Protein AF-A0A6J4IIS5-F1 (afdb_monomer_lite)

Secondary structure (DSSP, 8-state):
-PPP-PPPSS-TTGGGSSPPTT---HHHHHHHHHHHSTT--HHHHHHHHHHHHHHHHH-TT--HHHHHHHH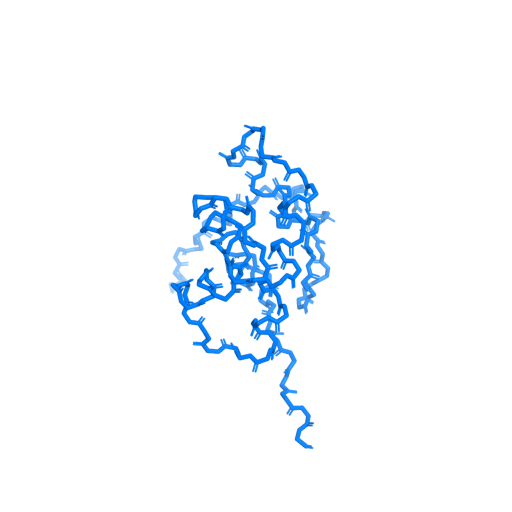HHH-TTS-HHHHHHHHHHHHHHHHHHT-PPPP---

Structure (mmCIF, N/CA/C/O backbone):
data_AF-A0A6J4IIS5-F1
#
_entry.id   AF-A0A6J4IIS5-F1
#
loop_
_atom_site.group_PDB
_atom_site.id
_atom_site.type_symbol
_atom_site.label_atom_id
_atom_site.label_alt_id
_atom_site.label_comp_id
_atom_site.label_asym_id
_atom_site.label_entity_id
_atom_site.label_seq_id
_atom_site.pdbx_PDB_ins_code
_atom_site.Cartn_x
_atom_site.Cartn_y
_atom_site.Cartn_z
_atom_site.occupancy
_atom_site.B_iso_or_equiv
_atom_site.auth_seq_id
_atom_site.auth_comp_id
_atom_site.auth_asym_id
_atom_site.auth_atom_id
_atom_site.pdbx_PDB_model_num
ATOM 1 N N . MET A 1 1 ? 3.881 -29.325 -19.956 1.00 33.94 1 MET A N 1
ATOM 2 C CA . MET A 1 1 ? 2.967 -29.151 -18.808 1.00 33.94 1 MET A CA 1
ATOM 3 C C . MET A 1 1 ? 3.228 -27.767 -18.245 1.00 33.94 1 MET A C 1
ATOM 5 O O . MET A 1 1 ? 4.321 -27.542 -17.747 1.00 33.94 1 MET A O 1
ATOM 9 N N . SER A 1 2 ? 2.304 -26.826 -18.434 1.00 33.72 2 SER A N 1
ATOM 10 C CA . SER A 1 2 ? 2.397 -25.495 -17.820 1.00 33.72 2 SER A CA 1
ATOM 11 C C . SER A 1 2 ? 1.931 -25.582 -16.363 1.00 33.72 2 SER A C 1
ATOM 13 O O . SER A 1 2 ? 0.994 -26.342 -16.099 1.00 33.72 2 SER A O 1
ATOM 15 N N . PRO A 1 3 ? 2.566 -24.862 -15.423 1.00 32.91 3 PRO A N 1
ATOM 16 C CA . PRO A 1 3 ? 2.145 -24.865 -14.028 1.00 32.91 3 PRO A CA 1
ATOM 17 C C . PRO A 1 3 ? 0.728 -24.282 -13.894 1.00 32.91 3 PRO A C 1
ATOM 19 O O . PRO A 1 3 ? 0.290 -23.530 -14.776 1.00 32.91 3 PRO A O 1
ATOM 22 N N . PRO A 1 4 ? -0.004 -24.628 -12.820 1.00 39.66 4 PRO A N 1
ATOM 23 C CA . PRO A 1 4 ? -1.293 -24.017 -12.537 1.00 39.66 4 PRO A CA 1
ATOM 24 C C . PRO A 1 4 ? -1.087 -22.507 -12.426 1.00 39.66 4 PRO A C 1
ATOM 26 O O . PRO A 1 4 ? -0.313 -22.034 -11.594 1.00 39.66 4 PRO A O 1
ATOM 29 N N . ARG A 1 5 ? -1.750 -21.749 -13.306 1.00 44.31 5 ARG A N 1
ATOM 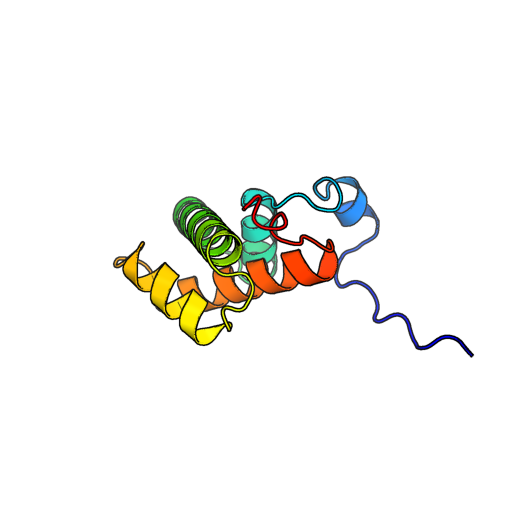30 C CA . ARG A 1 5 ? -1.892 -20.307 -13.124 1.00 44.31 5 ARG A CA 1
ATOM 31 C C . ARG A 1 5 ? -2.676 -20.160 -11.830 1.00 44.31 5 ARG A C 1
ATOM 33 O O . ARG A 1 5 ? -3.852 -20.520 -11.805 1.00 44.31 5 ARG A O 1
ATOM 40 N N . HIS A 1 6 ? -2.014 -19.736 -10.756 1.00 44.56 6 HIS A N 1
ATOM 41 C CA . HIS A 1 6 ? -2.706 -19.217 -9.587 1.00 44.56 6 HIS A CA 1
ATOM 42 C C . HIS A 1 6 ? -3.755 -18.247 -10.128 1.00 44.56 6 HIS A C 1
ATOM 44 O O . HIS A 1 6 ? -3.409 -17.335 -10.881 1.00 44.56 6 HIS A O 1
ATOM 50 N N . GLY A 1 7 ? -5.035 -18.548 -9.889 1.00 40.88 7 GLY A N 1
ATOM 51 C CA . GLY A 1 7 ? -6.118 -17.666 -10.299 1.00 40.88 7 GLY A CA 1
ATOM 52 C C . GLY A 1 7 ? -5.774 -16.287 -9.769 1.00 40.88 7 GLY A C 1
ATOM 53 O O . GLY A 1 7 ? -5.522 -16.146 -8.572 1.00 40.88 7 GLY A O 1
ATOM 54 N N . HIS A 1 8 ? -5.639 -15.316 -10.669 1.00 45.72 8 HIS A N 1
ATOM 55 C CA . HIS A 1 8 ? -5.398 -13.948 -10.247 1.00 45.72 8 HIS A CA 1
ATOM 56 C C . HIS A 1 8 ? -6.509 -13.582 -9.259 1.00 45.72 8 HIS A C 1
ATOM 58 O O . HIS A 1 8 ? -7.668 -13.881 -9.546 1.00 45.72 8 HIS A O 1
ATOM 64 N N . PRO A 1 9 ? -6.190 -12.977 -8.106 1.00 50.28 9 PRO A N 1
ATOM 65 C CA . PRO A 1 9 ? -7.192 -12.672 -7.089 1.00 50.28 9 PRO A CA 1
ATOM 66 C C . PRO A 1 9 ? -8.166 -11.557 -7.511 1.00 50.28 9 PRO A C 1
ATOM 68 O O . PRO A 1 9 ? -8.962 -11.126 -6.687 1.00 50.28 9 PRO A O 1
ATOM 71 N N . TYR A 1 10 ? -8.098 -11.115 -8.770 1.00 53.84 10 TYR A N 1
ATOM 72 C CA . TYR A 1 10 ? -8.909 -10.060 -9.362 1.00 53.84 10 TYR A CA 1
ATOM 73 C C . TYR A 1 10 ? -9.794 -10.668 -10.438 1.00 53.84 10 TYR A C 1
ATOM 75 O O . TYR A 1 10 ? -9.322 -11.490 -11.238 1.00 53.84 10 TYR A O 1
ATOM 83 N N . ASP A 1 11 ? -11.058 -10.267 -10.465 1.00 54.47 11 ASP A N 1
ATOM 84 C CA . ASP A 1 11 ? -11.948 -10.643 -11.557 1.00 54.47 11 ASP A CA 1
ATOM 85 C C . ASP A 1 11 ? -11.501 -9.987 -12.888 1.00 54.47 11 ASP A C 1
ATOM 87 O O . ASP A 1 11 ? -10.645 -9.096 -12.940 1.00 54.47 11 ASP A O 1
ATOM 91 N N . GLU A 1 12 ? -11.992 -10.501 -14.021 1.00 52.44 12 GLU A N 1
ATOM 92 C CA . GLU A 1 12 ? -11.618 -9.967 -15.343 1.00 52.44 12 GLU A CA 1
ATOM 93 C C . GLU A 1 12 ? -12.038 -8.494 -15.523 1.00 52.44 12 GLU A C 1
ATOM 95 O O . GLU A 1 12 ? -11.403 -7.779 -16.301 1.00 52.44 12 GLU A O 1
ATOM 100 N N . GLU A 1 13 ? -13.057 -8.025 -14.791 1.00 53.78 13 GLU A N 1
ATOM 101 C CA . GLU A 1 13 ? -13.544 -6.640 -14.829 1.00 53.78 13 GLU A CA 1
ATOM 102 C C . GLU A 1 13 ? -12.620 -5.683 -14.060 1.00 53.78 13 GLU A C 1
ATOM 104 O O . GLU A 1 13 ? -12.292 -4.607 -14.565 1.00 53.78 13 GLU A O 1
ATOM 109 N N . GLU A 1 14 ? -12.105 -6.086 -12.899 1.00 54.72 14 GLU A N 1
ATOM 110 C CA . GLU A 1 14 ? -11.114 -5.349 -12.113 1.00 54.72 14 GLU A CA 1
ATOM 111 C C . GLU A 1 14 ? -9.820 -5.148 -12.908 1.00 54.72 14 GLU A C 1
ATOM 113 O O . GLU A 1 14 ? -9.224 -4.072 -12.858 1.00 54.72 14 GLU A O 1
ATOM 118 N N . ARG A 1 15 ? -9.421 -6.116 -13.745 1.00 59.81 15 ARG A N 1
ATOM 119 C CA . ARG A 1 15 ? -8.264 -5.951 -14.647 1.00 59.81 15 ARG A CA 1
ATOM 120 C C . ARG A 1 15 ? -8.472 -4.893 -15.731 1.00 59.81 15 ARG A C 1
ATOM 122 O O . ARG A 1 15 ? -7.484 -4.367 -16.234 1.00 59.81 15 ARG A O 1
ATOM 129 N N . LEU A 1 16 ? -9.715 -4.583 -16.106 1.00 55.34 16 LEU A N 1
ATOM 130 C CA . LEU A 1 16 ? -10.025 -3.579 -17.131 1.00 55.34 16 LEU A CA 1
ATOM 131 C C . LEU A 1 16 ? -9.831 -2.144 -16.612 1.00 55.34 16 LEU A C 1
ATOM 133 O O . LEU A 1 16 ? -9.521 -1.241 -17.387 1.00 55.34 16 LEU A O 1
ATOM 137 N N . TYR A 1 17 ? -10.002 -1.957 -15.300 1.00 59.94 17 TYR A N 1
ATOM 138 C CA . TYR A 1 17 ? -9.781 -0.701 -14.574 1.00 59.94 17 TYR A CA 1
ATOM 139 C C . TYR A 1 17 ? -8.483 -0.704 -13.769 1.00 59.94 17 TYR A C 1
ATOM 141 O O . TYR A 1 17 ? -8.244 0.209 -12.974 1.00 59.94 17 TYR A O 1
ATOM 149 N N . ALA A 1 18 ? -7.666 -1.742 -13.935 1.00 59.62 18 ALA A N 1
ATOM 150 C CA . ALA A 1 18 ? -6.341 -1.775 -13.368 1.00 59.62 18 ALA A CA 1
ATOM 151 C C . ALA A 1 18 ? -5.464 -0.701 -14.026 1.00 59.62 18 ALA A C 1
ATOM 153 O O . ALA A 1 18 ? -5.615 -0.413 -15.220 1.00 59.62 18 ALA A O 1
ATOM 154 N N . PRO A 1 19 ? -4.538 -0.105 -13.267 1.00 61.53 19 PRO A N 1
ATOM 155 C CA . PRO A 1 19 ? -3.565 0.816 -13.826 1.00 61.53 19 PRO A CA 1
ATOM 156 C C . PRO A 1 19 ? -2.717 0.138 -14.914 1.00 61.53 19 PRO A C 1
ATOM 158 O O . PRO A 1 19 ? -2.624 -1.095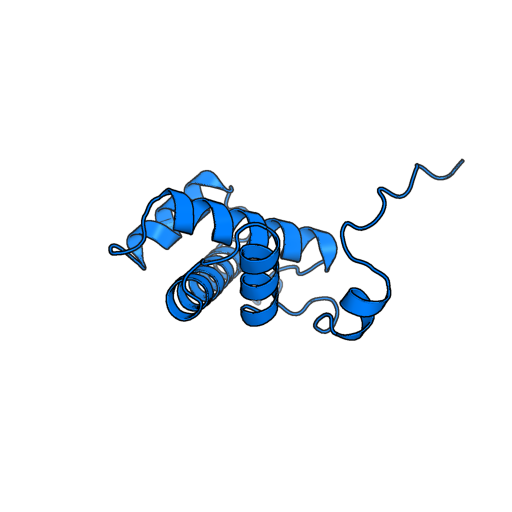 -14.967 1.00 61.53 19 PRO A O 1
ATOM 161 N N . PRO A 1 20 ? -2.088 0.932 -15.800 1.00 62.06 20 PRO A N 1
ATOM 162 C CA . PRO A 1 20 ? -1.181 0.403 -16.809 1.00 62.06 20 PRO A CA 1
ATOM 163 C C . PRO A 1 20 ? -0.127 -0.508 -16.170 1.00 62.06 20 PRO A C 1
ATOM 165 O O . PRO A 1 20 ? 0.422 -0.176 -15.119 1.00 62.06 20 PRO A O 1
ATOM 168 N N . LEU A 1 21 ? 0.178 -1.636 -16.821 1.00 62.53 21 LEU A N 1
ATOM 169 C CA . LEU A 1 21 ? 1.253 -2.535 -16.385 1.00 62.53 21 LEU A CA 1
ATOM 170 C C . LEU A 1 21 ? 2.542 -1.737 -16.144 1.00 62.53 21 LEU A C 1
ATOM 172 O O . LEU A 1 21 ? 2.920 -0.902 -16.969 1.00 62.53 21 LEU A O 1
ATOM 176 N N . GLY A 1 22 ? 3.195 -1.986 -15.008 1.00 65.19 22 GLY A N 1
ATOM 177 C CA . GLY A 1 22 ? 4.397 -1.259 -14.601 1.00 65.19 22 GLY A CA 1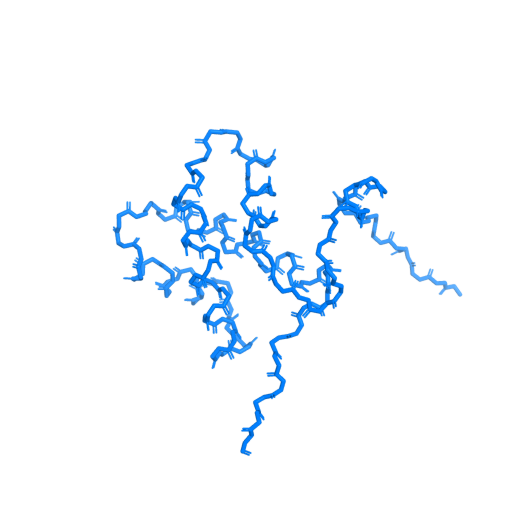
ATOM 178 C C . GLY A 1 22 ? 4.161 0.112 -13.949 1.00 65.19 22 GLY A C 1
ATOM 179 O O . GLY A 1 22 ? 5.132 0.817 -13.695 1.00 65.19 22 GLY A O 1
ATOM 180 N N . SER A 1 23 ? 2.915 0.522 -13.673 1.00 76.81 23 SER A N 1
ATOM 181 C CA . SER A 1 23 ? 2.608 1.780 -12.968 1.00 76.81 23 SER A CA 1
ATOM 182 C C . SER A 1 23 ? 1.983 1.530 -11.597 1.00 76.81 23 SER A C 1
ATOM 184 O O . SER A 1 23 ? 0.979 0.828 -11.487 1.00 76.81 23 SER A O 1
ATOM 186 N N . PHE A 1 24 ? 2.548 2.141 -10.553 1.00 82.75 24 PHE A N 1
ATOM 187 C CA . PHE A 1 24 ? 1.953 2.116 -9.218 1.00 82.75 24 PHE A CA 1
ATOM 188 C C . PHE A 1 24 ? 0.774 3.083 -9.117 1.00 82.75 24 PHE A C 1
ATOM 190 O O . PHE A 1 24 ? 0.918 4.266 -9.429 1.00 82.75 24 PHE A O 1
ATOM 197 N N . ASP A 1 25 ? -0.367 2.590 -8.637 1.00 89.19 25 ASP A N 1
ATOM 198 C CA . ASP A 1 25 ? -1.559 3.397 -8.380 1.00 89.19 25 ASP A CA 1
ATOM 199 C C . ASP A 1 25 ? -1.973 3.274 -6.902 1.00 89.19 25 ASP A C 1
ATOM 201 O O . ASP A 1 25 ? -2.509 2.238 -6.487 1.00 89.19 25 ASP A O 1
ATOM 205 N N . PRO A 1 26 ? -1.745 4.322 -6.090 1.00 89.00 26 PRO A N 1
ATOM 206 C CA . PRO A 1 26 ? -2.116 4.307 -4.683 1.00 89.00 26 PRO A CA 1
ATOM 207 C C . PRO A 1 26 ? -3.631 4.210 -4.476 1.00 89.00 26 PRO A C 1
ATOM 209 O O . PRO A 1 26 ? -4.052 3.583 -3.508 1.00 89.00 26 PRO A O 1
ATOM 212 N N . GLU A 1 27 ? -4.471 4.757 -5.364 1.00 90.94 27 GLU A N 1
ATOM 213 C CA . GLU A 1 27 ? -5.929 4.630 -5.227 1.00 90.94 27 GLU A CA 1
ATOM 214 C C . GLU A 1 27 ? -6.367 3.177 -5.378 1.00 90.94 27 GLU A C 1
ATOM 216 O O . GLU A 1 27 ? -7.245 2.705 -4.653 1.00 90.94 27 GLU A O 1
ATOM 221 N N . TRP A 1 28 ? -5.731 2.452 -6.296 1.00 87.06 28 TRP A N 1
ATOM 222 C CA . TRP A 1 28 ? -6.004 1.037 -6.500 1.00 87.06 28 TRP A CA 1
ATOM 223 C C . TRP A 1 28 ? -5.624 0.213 -5.270 1.00 87.06 28 TRP A C 1
ATOM 225 O O . TRP A 1 28 ? -6.422 -0.599 -4.804 1.00 87.06 28 TRP A O 1
ATOM 235 N N . VAL A 1 29 ? -4.463 0.493 -4.670 1.00 90.00 29 VAL A N 1
ATOM 236 C CA . VAL A 1 29 ? -4.056 -0.115 -3.393 1.00 90.00 29 VAL A CA 1
ATOM 237 C C . VAL A 1 29 ? -5.088 0.165 -2.296 1.00 90.00 29 VAL A C 1
ATOM 239 O O . VAL A 1 29 ? -5.498 -0.764 -1.601 1.00 90.00 29 VAL A O 1
ATOM 242 N N . VAL A 1 30 ? -5.586 1.401 -2.168 1.00 91.50 30 VAL A N 1
ATOM 243 C CA . VAL A 1 30 ? -6.631 1.722 -1.178 1.00 91.50 30 VAL A CA 1
ATOM 244 C C . VAL A 1 30 ? -7.920 0.945 -1.435 1.00 91.50 30 VAL A C 1
ATOM 246 O O . VAL A 1 30 ? -8.499 0.406 -0.489 1.00 91.50 30 VAL A O 1
ATOM 249 N N . ARG A 1 31 ? -8.365 0.825 -2.692 1.00 88.19 31 ARG A N 1
ATOM 250 C CA . ARG A 1 31 ? -9.556 0.028 -3.037 1.00 88.19 31 ARG A CA 1
ATOM 251 C C . ARG A 1 31 ? -9.391 -1.432 -2.632 1.00 88.19 31 ARG A C 1
ATOM 253 O O . ARG A 1 31 ? -10.319 -2.001 -2.062 1.00 88.19 31 ARG A O 1
ATOM 260 N N . LEU A 1 32 ? -8.209 -2.015 -2.837 1.00 86.75 32 LEU A N 1
ATOM 261 C CA . LEU A 1 32 ? -7.909 -3.375 -2.381 1.00 86.75 32 LEU A CA 1
ATOM 262 C C . LEU A 1 32 ? -7.960 -3.506 -0.864 1.00 86.75 32 LEU A C 1
ATOM 264 O O . LEU A 1 32 ? -8.537 -4.463 -0.341 1.00 86.75 32 LEU A O 1
ATOM 268 N N . VAL A 1 33 ? -7.395 -2.535 -0.149 1.00 89.00 33 VAL A N 1
ATOM 269 C CA . VAL A 1 33 ? -7.459 -2.500 1.314 1.00 89.00 33 VAL A CA 1
ATOM 270 C C . VAL A 1 33 ? -8.912 -2.417 1.781 1.00 89.00 33 VAL A C 1
ATOM 272 O O . VAL A 1 33 ? -9.299 -3.170 2.670 1.00 89.00 33 VAL A O 1
ATOM 275 N N . GLN A 1 34 ? -9.742 -1.574 1.165 1.00 89.06 34 GLN A N 1
ATOM 276 C CA . GLN A 1 34 ? -11.156 -1.439 1.525 1.00 89.06 34 GLN A CA 1
ATOM 277 C C . GLN A 1 34 ? -11.999 -2.667 1.168 1.00 89.06 34 GLN A C 1
ATOM 279 O O . GLN A 1 34 ? -12.890 -3.029 1.936 1.00 89.06 34 GLN A O 1
ATOM 284 N N . ALA A 1 35 ? -11.710 -3.335 0.049 1.00 85.12 35 ALA A N 1
ATOM 285 C CA . ALA A 1 35 ? -12.368 -4.584 -0.325 1.00 85.12 35 ALA A CA 1
ATOM 286 C C . ALA A 1 35 ? -12.088 -5.694 0.702 1.00 85.12 35 ALA A C 1
ATOM 288 O O . ALA A 1 35 ? -12.986 -6.448 1.076 1.00 85.12 35 ALA A O 1
ATOM 289 N N . ARG A 1 36 ? -10.851 -5.762 1.212 1.00 84.38 36 ARG A N 1
ATOM 290 C CA . ARG A 1 36 ? -10.440 -6.715 2.257 1.00 84.38 36 ARG A CA 1
ATOM 291 C C . ARG A 1 36 ? -10.910 -6.291 3.652 1.00 84.38 36 ARG A C 1
ATOM 293 O O . ARG A 1 36 ? -11.183 -7.145 4.495 1.00 84.38 36 ARG A O 1
ATOM 300 N N . ARG A 1 37 ? -11.005 -4.983 3.905 1.00 83.38 37 ARG A N 1
ATOM 301 C CA . ARG A 1 37 ? -11.403 -4.399 5.187 1.00 83.38 37 ARG A CA 1
ATOM 302 C C . ARG A 1 37 ? -12.312 -3.180 4.992 1.00 83.38 37 ARG A C 1
ATOM 304 O O . ARG A 1 37 ? -11.844 -2.039 4.964 1.00 83.38 37 ARG A O 1
ATOM 311 N N . PRO A 1 38 ? -13.633 -3.403 4.926 1.00 85.81 38 PRO A N 1
ATOM 312 C CA . PRO A 1 38 ? -14.594 -2.314 4.869 1.00 85.81 38 PRO A CA 1
ATOM 313 C C . PRO A 1 38 ? -14.456 -1.390 6.086 1.00 85.81 38 PRO A C 1
ATOM 315 O O . PRO A 1 38 ? -14.382 -1.856 7.225 1.00 85.81 38 PRO A O 1
ATOM 318 N N . GLY A 1 39 ? -14.437 -0.078 5.845 1.00 85.00 39 GLY A N 1
ATOM 319 C CA . GLY A 1 39 ? -14.320 0.939 6.895 1.00 85.00 39 GLY A CA 1
ATOM 320 C C . GLY A 1 39 ? -12.903 1.456 7.158 1.00 85.00 39 GLY A C 1
ATOM 321 O O . GLY A 1 39 ? -12.744 2.298 8.040 1.00 85.00 39 GLY A O 1
ATOM 322 N N . THR A 1 40 ? -11.891 1.005 6.409 1.00 87.19 40 THR A N 1
ATOM 323 C CA . THR A 1 40 ? -10.572 1.656 6.414 1.00 87.19 40 THR A CA 1
ATOM 324 C C . THR A 1 40 ? -10.684 3.099 5.918 1.00 87.19 40 THR A C 1
ATOM 326 O O . THR A 1 40 ? -11.302 3.360 4.879 1.00 87.19 40 THR A O 1
ATOM 329 N N . ASP A 1 41 ? -10.071 4.023 6.662 1.00 91.94 41 ASP A N 1
ATOM 330 C CA . ASP A 1 41 ? -9.998 5.442 6.315 1.00 91.94 41 ASP A CA 1
ATOM 331 C C . ASP A 1 41 ? -9.244 5.629 4.992 1.00 91.94 41 ASP A C 1
ATOM 333 O O . ASP A 1 41 ? -8.093 5.207 4.851 1.00 91.94 41 ASP A O 1
ATOM 337 N N . TRP A 1 42 ? -9.925 6.224 4.012 1.00 91.94 42 TRP A N 1
ATOM 338 C CA . TRP A 1 42 ? -9.400 6.370 2.657 1.00 91.94 42 TRP A CA 1
ATOM 339 C C . TRP A 1 42 ? -8.148 7.246 2.626 1.00 91.94 42 TRP A C 1
ATOM 341 O O . TRP A 1 42 ? -7.150 6.871 2.017 1.00 91.94 42 TRP A O 1
ATOM 351 N N . ASP A 1 43 ? -8.184 8.395 3.300 1.00 93.06 43 ASP A N 1
ATOM 352 C CA . ASP A 1 43 ? -7.108 9.381 3.242 1.00 93.06 43 ASP A CA 1
ATOM 353 C C . ASP A 1 43 ? -5.845 8.860 3.929 1.00 93.06 43 ASP A C 1
ATOM 355 O O . ASP A 1 43 ? -4.734 9.067 3.436 1.00 93.06 43 ASP A O 1
ATOM 359 N N . LEU A 1 44 ? -6.004 8.160 5.054 1.00 93.12 44 LEU A N 1
ATOM 360 C CA . LEU A 1 44 ? -4.904 7.490 5.737 1.00 93.12 44 LEU A CA 1
ATOM 361 C C . LEU A 1 44 ? -4.308 6.380 4.869 1.00 93.12 44 LEU A C 1
ATOM 363 O O . LEU A 1 44 ? -3.092 6.342 4.679 1.00 93.12 44 LEU A O 1
ATOM 367 N N . ALA A 1 45 ? -5.147 5.502 4.316 1.00 93.00 45 ALA A N 1
ATOM 368 C CA . ALA A 1 45 ? -4.685 4.412 3.466 1.00 93.00 45 ALA A CA 1
ATOM 369 C C . ALA A 1 45 ? -3.975 4.932 2.209 1.00 93.00 45 ALA A C 1
ATOM 371 O O . ALA A 1 45 ? -2.953 4.380 1.811 1.00 93.00 45 ALA A O 1
ATOM 372 N N . TYR A 1 46 ? -4.468 6.023 1.620 1.00 94.50 46 TYR A N 1
ATOM 373 C CA . TYR A 1 46 ? -3.850 6.652 0.458 1.00 94.50 46 TYR A CA 1
ATOM 374 C C . TYR A 1 46 ? -2.460 7.199 0.787 1.00 94.50 46 TYR A C 1
ATOM 376 O O . TYR A 1 46 ? -1.501 6.929 0.064 1.00 94.50 46 TYR A O 1
ATOM 384 N N . ARG A 1 47 ? -2.318 7.929 1.904 1.00 94.88 47 ARG A N 1
ATOM 385 C CA . ARG A 1 47 ? -1.005 8.425 2.348 1.00 94.88 47 ARG A CA 1
ATOM 386 C C . ARG A 1 47 ? -0.033 7.278 2.607 1.00 94.88 47 ARG A C 1
ATOM 388 O O . ARG A 1 47 ? 1.088 7.322 2.110 1.00 94.88 47 ARG A O 1
ATOM 395 N N . LEU A 1 48 ? -0.478 6.230 3.300 1.00 95.25 48 LEU A N 1
ATOM 396 C CA . LEU A 1 48 ? 0.331 5.037 3.555 1.00 95.25 48 LEU A CA 1
ATOM 397 C C . LEU A 1 48 ? 0.752 4.328 2.256 1.00 95.25 48 LEU A C 1
ATOM 399 O O . LEU A 1 48 ? 1.911 3.945 2.134 1.00 95.25 48 LEU A O 1
ATOM 403 N N . ALA A 1 49 ? -0.135 4.212 1.263 1.00 94.12 49 ALA A N 1
ATOM 404 C CA . ALA A 1 49 ? 0.191 3.618 -0.035 1.00 94.12 49 ALA A CA 1
ATOM 405 C C . ALA A 1 49 ? 1.236 4.450 -0.800 1.00 94.12 49 ALA A C 1
ATOM 407 O O . ALA A 1 49 ? 2.179 3.897 -1.367 1.00 94.12 49 ALA A O 1
ATOM 408 N N . CYS A 1 50 ? 1.121 5.781 -0.766 1.00 93.25 50 CYS A N 1
ATOM 409 C CA . CYS A 1 50 ? 2.122 6.688 -1.330 1.00 93.25 50 CYS A CA 1
ATOM 410 C C . CYS A 1 50 ? 3.486 6.558 -0.634 1.00 93.25 50 CYS A C 1
ATOM 412 O O . CYS A 1 50 ? 4.518 6.527 -1.309 1.00 93.25 50 CYS A O 1
ATOM 414 N N . HIS A 1 51 ? 3.510 6.464 0.700 1.00 93.25 51 HIS A N 1
ATOM 415 C CA . HIS A 1 51 ? 4.754 6.270 1.453 1.00 93.25 51 HIS A CA 1
ATOM 416 C C . HIS A 1 51 ? 5.387 4.916 1.144 1.00 93.25 51 HIS A C 1
ATOM 418 O O . HIS A 1 51 ? 6.586 4.861 0.873 1.00 93.25 51 HIS A O 1
ATOM 424 N N . ALA A 1 52 ? 4.583 3.851 1.090 1.00 92.50 52 ALA A N 1
ATOM 425 C CA . ALA A 1 52 ? 5.046 2.516 0.734 1.00 92.50 52 ALA A CA 1
ATOM 426 C C . ALA A 1 52 ? 5.706 2.510 -0.651 1.00 92.50 52 ALA A C 1
ATOM 428 O O . ALA A 1 52 ? 6.826 2.026 -0.805 1.00 92.50 52 ALA A O 1
ATOM 429 N N . TRP A 1 53 ? 5.068 3.132 -1.646 1.00 91.75 53 TRP A N 1
ATOM 430 C CA . TRP A 1 53 ? 5.643 3.265 -2.982 1.00 91.75 53 TRP A CA 1
ATOM 431 C C . TRP A 1 53 ? 6.950 4.049 -2.983 1.00 91.75 53 TRP A C 1
ATOM 433 O O . TRP A 1 53 ? 7.933 3.614 -3.577 1.00 91.75 53 TRP A O 1
ATOM 443 N N . ARG A 1 54 ? 6.997 5.188 -2.289 1.00 90.94 54 ARG A N 1
ATOM 444 C CA . ARG A 1 54 ? 8.209 6.005 -2.186 1.00 90.94 54 ARG A CA 1
ATOM 445 C C . ARG A 1 54 ? 9.388 5.208 -1.620 1.00 90.94 54 ARG A C 1
ATOM 447 O O . ARG A 1 54 ? 10.485 5.299 -2.167 1.00 90.94 54 ARG A O 1
ATOM 454 N N . HIS A 1 55 ? 9.163 4.409 -0.578 1.00 91.44 55 HIS A N 1
ATOM 455 C CA . HIS A 1 55 ? 10.196 3.549 0.011 1.00 91.44 55 HIS A CA 1
ATOM 456 C C . HIS A 1 55 ? 10.594 2.398 -0.910 1.00 91.44 55 HIS A C 1
ATOM 458 O O . HIS A 1 55 ? 11.783 2.146 -1.069 1.00 91.44 55 HIS A O 1
ATOM 464 N N . LEU A 1 56 ? 9.636 1.760 -1.588 1.00 88.00 56 LEU A N 1
ATOM 465 C CA . LEU A 1 56 ? 9.921 0.732 -2.595 1.00 88.00 56 LEU A CA 1
ATOM 466 C C . LEU A 1 56 ? 10.730 1.280 -3.781 1.00 88.00 56 LEU A C 1
ATOM 468 O O . LEU A 1 56 ? 11.600 0.584 -4.292 1.00 88.00 56 LEU A O 1
ATOM 472 N N . ASN A 1 57 ? 10.506 2.533 -4.191 1.00 85.38 57 ASN A N 1
ATOM 473 C CA . ASN A 1 57 ? 11.327 3.182 -5.222 1.00 85.38 57 ASN A CA 1
ATOM 474 C C . ASN A 1 57 ? 12.739 3.470 -4.736 1.00 85.38 57 ASN A C 1
ATOM 476 O O . ASN A 1 57 ? 13.697 3.222 -5.457 1.00 85.38 57 ASN A O 1
ATOM 480 N N . ALA A 1 58 ? 12.870 3.999 -3.520 1.00 86.69 58 ALA A N 1
ATOM 481 C CA . ALA A 1 58 ? 14.173 4.314 -2.951 1.00 86.69 58 ALA A CA 1
ATOM 482 C C . ALA A 1 58 ? 14.977 3.054 -2.594 1.00 86.69 58 ALA A C 1
ATOM 484 O O . ALA A 1 58 ? 16.204 3.085 -2.530 1.00 86.69 58 ALA A O 1
ATOM 485 N N . SER A 1 59 ? 14.301 1.947 -2.292 1.00 86.50 59 SER A N 1
ATOM 486 C CA . SER A 1 59 ? 14.917 0.689 -1.883 1.00 86.50 59 SER A CA 1
ATOM 487 C C . SER A 1 59 ? 14.038 -0.503 -2.294 1.00 86.50 59 SER A C 1
ATOM 489 O O . SER A 1 59 ? 13.283 -1.035 -1.479 1.00 86.50 59 SER A O 1
ATOM 491 N N . PRO A 1 60 ? 14.186 -0.989 -3.542 1.00 82.19 60 PRO A N 1
ATOM 492 C CA . PRO A 1 60 ? 13.376 -2.079 -4.105 1.00 82.19 60 PRO A CA 1
ATOM 493 C C . PRO A 1 60 ? 13.456 -3.412 -3.353 1.00 82.19 60 PRO A C 1
ATOM 495 O O . PRO A 1 60 ? 12.627 -4.292 -3.551 1.00 82.19 60 PRO A O 1
ATOM 498 N N . GLN A 1 61 ? 14.481 -3.580 -2.517 1.00 83.06 61 GLN A N 1
ATOM 499 C CA . GLN A 1 61 ? 14.754 -4.810 -1.771 1.00 83.06 61 GLN A CA 1
ATOM 500 C C . GLN A 1 61 ? 14.173 -4.790 -0.349 1.00 83.06 61 GLN A C 1
ATOM 502 O O . GLN A 1 61 ? 14.460 -5.698 0.432 1.00 83.06 61 GLN A O 1
ATOM 507 N N . LEU A 1 62 ? 13.405 -3.756 0.018 1.00 84.62 62 LEU A N 1
ATOM 508 C CA . LEU A 1 62 ? 12.802 -3.669 1.346 1.00 84.62 62 LEU A CA 1
ATOM 509 C C . LEU A 1 62 ? 11.826 -4.818 1.581 1.00 84.62 62 LEU A C 1
ATOM 511 O O . LEU A 1 62 ? 10.881 -5.033 0.822 1.00 84.62 62 LEU A O 1
ATOM 515 N N . GLY A 1 63 ? 12.053 -5.540 2.677 1.00 86.00 63 GLY A N 1
ATOM 516 C CA . GLY A 1 63 ? 11.113 -6.539 3.152 1.00 86.00 63 GLY A CA 1
ATOM 517 C C . GLY A 1 63 ? 9.843 -5.893 3.727 1.00 86.00 63 GLY A C 1
ATOM 518 O O . GLY A 1 63 ? 9.861 -4.717 4.100 1.00 86.00 63 GLY A O 1
ATOM 519 N N . PRO A 1 64 ? 8.751 -6.664 3.881 1.00 88.31 64 PRO A N 1
ATOM 520 C CA . PRO A 1 64 ? 7.480 -6.149 4.393 1.00 88.31 64 PRO A CA 1
ATOM 521 C C . PRO A 1 64 ? 7.595 -5.482 5.770 1.00 88.31 64 PRO A C 1
ATOM 523 O O . PRO A 1 64 ? 7.022 -4.423 5.984 1.00 88.31 64 PRO A O 1
ATOM 526 N N . ALA A 1 65 ? 8.368 -6.071 6.690 1.00 90.44 65 ALA A N 1
ATOM 527 C CA . ALA A 1 65 ? 8.516 -5.554 8.051 1.00 90.44 65 ALA A CA 1
ATOM 528 C C . ALA A 1 65 ? 9.245 -4.201 8.093 1.00 90.44 65 ALA A C 1
ATOM 530 O O . ALA A 1 65 ? 8.810 -3.287 8.793 1.00 90.44 65 ALA A O 1
ATOM 531 N N . ASP A 1 66 ? 10.322 -4.058 7.318 1.00 93.06 66 ASP A N 1
ATOM 532 C CA . ASP A 1 66 ? 11.059 -2.797 7.228 1.00 93.06 66 ASP A CA 1
ATOM 533 C C . ASP A 1 66 ? 10.200 -1.726 6.548 1.00 93.06 66 ASP A C 1
ATOM 535 O O . ASP A 1 66 ? 10.132 -0.591 7.016 1.00 93.06 66 ASP A O 1
ATOM 539 N N . LEU A 1 67 ? 9.474 -2.097 5.488 1.00 90.81 67 LEU A N 1
ATOM 540 C CA . LEU A 1 67 ? 8.559 -1.199 4.789 1.00 90.81 67 LEU A CA 1
ATOM 541 C C . LEU A 1 67 ? 7.429 -0.699 5.702 1.00 90.81 67 LEU A C 1
ATOM 543 O O . LEU A 1 67 ? 7.155 0.503 5.723 1.00 90.81 67 LEU A O 1
ATOM 547 N N . SER A 1 68 ? 6.825 -1.583 6.502 1.00 92.44 68 SER A N 1
ATOM 548 C CA . SER A 1 68 ? 5.867 -1.206 7.547 1.00 92.44 68 SER A CA 1
ATOM 549 C C . SER A 1 68 ? 6.483 -0.257 8.568 1.00 92.44 68 SER A C 1
ATOM 551 O O . SER A 1 68 ? 5.891 0.776 8.874 1.00 92.44 68 SER A O 1
ATOM 553 N N . ALA A 1 69 ? 7.690 -0.545 9.059 1.00 92.25 69 ALA A N 1
ATOM 554 C CA . ALA A 1 69 ? 8.364 0.327 10.016 1.00 92.25 69 ALA A CA 1
ATOM 555 C C . ALA A 1 69 ? 8.599 1.734 9.442 1.00 92.25 69 ALA A C 1
ATOM 557 O O . ALA A 1 69 ? 8.314 2.728 10.111 1.00 92.25 69 ALA A O 1
ATOM 558 N N . TYR A 1 70 ? 9.048 1.840 8.189 1.00 91.94 70 TYR A N 1
ATOM 559 C CA . TYR A 1 70 ? 9.240 3.130 7.529 1.00 91.94 70 TYR A CA 1
ATOM 560 C C . TYR A 1 70 ? 7.924 3.883 7.298 1.00 91.94 70 TYR A C 1
ATOM 562 O O . TYR A 1 70 ? 7.853 5.082 7.564 1.00 91.94 70 TYR A O 1
ATOM 570 N N . CYS A 1 71 ? 6.860 3.193 6.881 1.00 91.44 71 CYS A N 1
ATOM 571 C CA . CYS A 1 71 ? 5.546 3.816 6.709 1.00 91.44 71 CYS A CA 1
ATOM 572 C C . CYS A 1 71 ? 4.950 4.294 8.044 1.00 91.44 71 CYS A C 1
ATOM 574 O O . CYS A 1 71 ? 4.341 5.361 8.094 1.00 91.44 71 CYS A O 1
ATOM 576 N N . ALA A 1 72 ? 5.161 3.551 9.134 1.00 92.31 72 ALA A N 1
ATOM 577 C CA . ALA A 1 72 ? 4.739 3.951 10.475 1.00 92.31 72 ALA A CA 1
ATOM 578 C C . ALA A 1 72 ? 5.510 5.178 10.996 1.00 92.31 72 ALA A C 1
ATOM 580 O O . ALA A 1 72 ? 4.949 5.991 11.730 1.00 92.31 72 ALA A O 1
ATOM 581 N N . LEU A 1 73 ? 6.784 5.335 10.613 1.00 93.38 73 LEU A N 1
ATOM 582 C CA . LEU A 1 73 ? 7.564 6.538 10.923 1.00 93.38 73 LEU A CA 1
ATOM 583 C C . LEU A 1 73 ? 7.045 7.772 10.170 1.00 93.38 73 LEU A C 1
ATO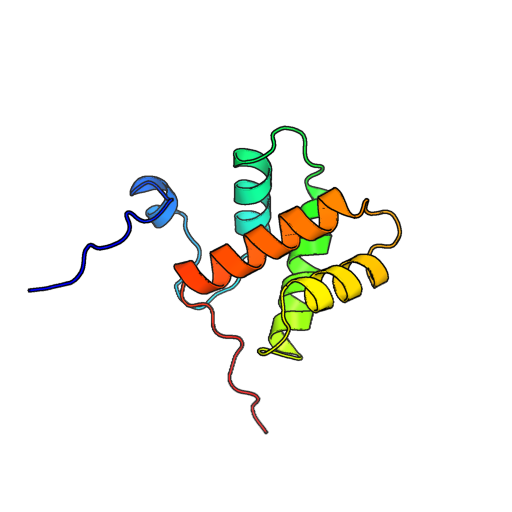M 585 O O . LEU A 1 73 ? 7.038 8.864 10.738 1.00 93.38 73 LEU A O 1
ATOM 589 N N . ASP A 1 74 ? 6.603 7.600 8.922 1.00 91.25 74 ASP A N 1
ATOM 590 C CA . ASP A 1 74 ? 6.052 8.684 8.101 1.00 91.25 74 ASP A CA 1
ATOM 591 C C . ASP A 1 74 ? 4.627 9.093 8.515 1.00 91.25 74 ASP A C 1
ATOM 593 O O . ASP A 1 74 ? 4.277 10.271 8.436 1.00 91.25 74 ASP A O 1
ATOM 597 N N . GLU A 1 75 ? 3.809 8.148 8.992 1.00 90.00 75 GLU A N 1
ATOM 598 C CA . GLU A 1 75 ? 2.447 8.390 9.496 1.00 90.00 75 GLU A CA 1
ATOM 599 C C . GLU A 1 75 ? 2.313 7.926 10.959 1.00 90.00 75 GLU A C 1
ATOM 601 O O . GLU A 1 75 ? 1.664 6.917 11.242 1.00 90.00 75 GLU A O 1
ATOM 606 N N . PRO A 1 76 ? 2.861 8.676 11.933 1.00 87.50 76 PRO A N 1
ATOM 607 C CA . PRO A 1 76 ? 2.902 8.257 13.339 1.00 87.50 76 PRO A CA 1
ATOM 608 C C . PRO A 1 76 ? 1.523 8.178 14.015 1.00 87.50 76 PRO A C 1
ATOM 610 O O . PRO A 1 76 ? 1.403 7.687 15.136 1.00 87.50 76 PRO A O 1
ATOM 613 N N . THR A 1 77 ? 0.474 8.697 13.372 1.00 86.88 77 THR A N 1
ATOM 614 C CA . THR A 1 77 ? -0.919 8.596 13.831 1.00 86.88 77 THR A CA 1
ATOM 615 C C . THR A 1 77 ? -1.613 7.322 13.350 1.00 86.88 77 THR A C 1
ATOM 617 O O . THR A 1 77 ? -2.684 6.992 13.868 1.00 86.88 77 THR A O 1
ATOM 620 N N . ALA A 1 78 ? -1.028 6.611 12.382 1.00 86.81 78 ALA A N 1
ATOM 621 C CA . ALA A 1 78 ? -1.533 5.337 11.903 1.00 86.81 78 ALA A CA 1
ATOM 622 C C . ALA A 1 78 ? -1.394 4.270 12.992 1.00 86.81 78 ALA A C 1
ATOM 624 O O . ALA A 1 78 ? -0.417 4.239 13.744 1.00 86.81 78 ALA A O 1
ATOM 625 N N . ARG A 1 79 ? -2.364 3.358 13.078 1.00 88.06 79 ARG A N 1
ATOM 626 C CA . ARG A 1 79 ? -2.191 2.163 13.908 1.00 88.06 79 ARG A CA 1
ATOM 627 C C . ARG A 1 79 ? -1.354 1.159 13.129 1.00 88.06 79 ARG A C 1
ATOM 629 O O . ARG A 1 79 ? -1.492 1.056 11.917 1.00 88.06 79 ARG A O 1
ATOM 636 N N . GLU A 1 80 ? -0.566 0.356 13.834 1.00 85.06 80 GLU A N 1
ATOM 637 C CA . GLU A 1 80 ? 0.273 -0.699 13.243 1.00 85.06 80 GLU A CA 1
ATOM 638 C C . GLU A 1 80 ? -0.514 -1.603 12.277 1.00 85.06 80 GLU A C 1
ATOM 640 O O . GLU A 1 80 ? -0.094 -1.842 11.151 1.00 85.06 80 GLU A O 1
ATOM 645 N N . VAL A 1 81 ? -1.737 -1.987 12.661 1.00 80.44 81 VAL A N 1
ATOM 646 C CA . VAL A 1 81 ? -2.622 -2.801 11.815 1.00 80.44 81 VAL A CA 1
ATOM 647 C C . VAL A 1 81 ? -3.049 -2.105 10.515 1.00 80.44 81 VAL A C 1
ATOM 649 O O . VAL A 1 81 ? -3.319 -2.788 9.531 1.00 80.44 81 VAL A O 1
ATOM 652 N N . ASP A 1 82 ? -3.150 -0.774 10.505 1.00 87.19 82 ASP A N 1
ATOM 653 C CA . ASP A 1 82 ? -3.493 -0.011 9.300 1.00 87.19 82 ASP A CA 1
ATOM 654 C C . ASP A 1 82 ? -2.283 0.021 8.355 1.00 87.19 82 ASP A C 1
ATOM 656 O O . ASP A 1 82 ? -2.427 -0.180 7.150 1.00 87.19 82 ASP A O 1
ATOM 660 N N . VAL A 1 83 ? -1.081 0.187 8.918 1.00 89.62 83 VAL A N 1
ATOM 661 C CA . VAL A 1 83 ? 0.185 0.199 8.177 1.00 89.62 83 VAL A CA 1
ATOM 662 C C . VAL A 1 83 ? 0.451 -1.148 7.510 1.0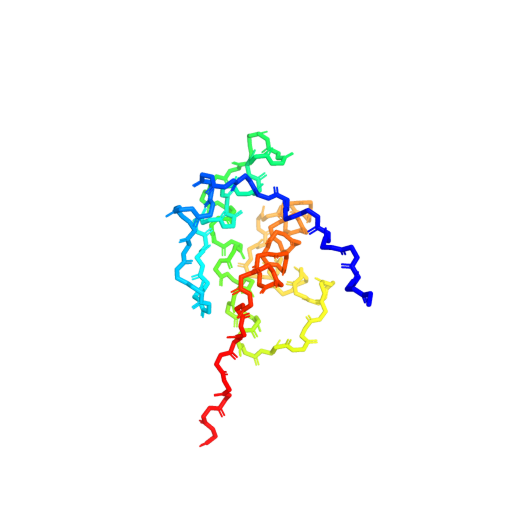0 89.62 83 VAL A C 1
ATOM 664 O O . VAL A 1 83 ? 0.611 -1.196 6.292 1.00 89.62 83 VAL A O 1
ATOM 667 N N . ASP A 1 84 ? 0.425 -2.245 8.270 1.00 92.06 84 ASP A N 1
ATOM 668 C CA . ASP A 1 84 ? 0.727 -3.584 7.747 1.00 92.06 84 ASP A CA 1
ATOM 669 C C . ASP A 1 84 ? -0.228 -4.009 6.630 1.00 92.06 84 ASP A C 1
ATOM 671 O O . ASP A 1 84 ? 0.170 -4.660 5.663 1.00 92.06 84 ASP A O 1
ATOM 675 N N . GLN A 1 85 ? -1.501 -3.626 6.736 1.00 89.88 85 GLN A N 1
ATOM 676 C CA . GLN A 1 85 ? -2.500 -3.953 5.722 1.00 89.88 85 GLN A CA 1
ATOM 677 C C . GLN A 1 85 ? -2.276 -3.190 4.424 1.00 89.88 85 GLN A C 1
ATOM 679 O O . GLN A 1 85 ? -2.383 -3.783 3.349 1.00 89.88 85 GLN A O 1
ATOM 684 N N . VAL A 1 86 ? -1.962 -1.897 4.515 1.00 91.69 86 VAL A N 1
ATOM 685 C CA . VAL A 1 86 ? -1.682 -1.082 3.330 1.00 91.69 86 VAL A CA 1
ATOM 686 C C . VAL A 1 86 ? -0.368 -1.512 2.684 1.00 91.69 86 VAL A C 1
ATOM 688 O O . VAL A 1 86 ? -0.317 -1.658 1.466 1.00 91.69 86 VAL A O 1
ATOM 691 N N . VAL A 1 87 ? 0.664 -1.796 3.480 1.00 92.44 87 VAL A N 1
ATOM 692 C CA . VAL A 1 87 ? 1.953 -2.299 2.986 1.00 92.44 87 VAL A CA 1
ATOM 693 C C . VAL A 1 87 ? 1.795 -3.656 2.305 1.00 92.44 87 VAL A C 1
ATOM 695 O O . VAL A 1 87 ? 2.276 -3.834 1.187 1.00 92.44 87 VAL A O 1
ATOM 698 N N . GLY A 1 88 ? 1.065 -4.591 2.918 1.00 89.50 88 GLY A N 1
ATOM 699 C CA . GLY A 1 88 ? 0.765 -5.881 2.299 1.00 89.50 88 GLY A CA 1
ATOM 700 C C . GLY A 1 88 ? 0.013 -5.730 0.975 1.00 89.50 88 GLY A C 1
ATOM 701 O O . GLY A 1 88 ? 0.380 -6.352 -0.016 1.00 89.50 88 GLY A O 1
ATOM 702 N N . ALA A 1 89 ? -0.993 -4.852 0.919 1.00 89.56 89 ALA A N 1
ATOM 703 C CA . ALA A 1 89 ? -1.727 -4.581 -0.316 1.00 89.56 89 ALA A CA 1
ATOM 704 C C . ALA A 1 89 ? -0.861 -3.912 -1.399 1.00 89.56 89 ALA A C 1
ATOM 706 O O . ALA A 1 89 ? -1.019 -4.230 -2.575 1.00 89.56 89 ALA A O 1
ATOM 707 N N . ALA A 1 90 ? 0.058 -3.018 -1.022 1.00 88.50 90 ALA A N 1
ATOM 708 C CA . ALA A 1 90 ? 0.990 -2.380 -1.949 1.00 88.50 90 ALA A CA 1
ATOM 709 C C . ALA A 1 90 ? 1.983 -3.390 -2.551 1.00 88.50 90 ALA A C 1
ATOM 711 O O . ALA A 1 90 ? 2.236 -3.358 -3.752 1.00 88.50 90 ALA A O 1
ATOM 712 N N . LEU A 1 91 ? 2.507 -4.312 -1.738 1.00 88.44 91 LEU A N 1
ATOM 713 C CA . LEU A 1 91 ? 3.399 -5.378 -2.201 1.00 88.44 91 LEU A CA 1
ATOM 714 C C . LEU A 1 91 ? 2.677 -6.378 -3.111 1.00 88.44 91 LEU A C 1
ATOM 716 O O . LEU A 1 91 ? 3.189 -6.692 -4.184 1.00 88.44 91 LEU A O 1
ATOM 720 N N . ASP A 1 92 ? 1.475 -6.819 -2.723 1.00 86.44 92 ASP A N 1
ATOM 721 C CA . ASP A 1 92 ? 0.623 -7.675 -3.561 1.00 86.44 92 ASP A CA 1
ATOM 722 C C . ASP A 1 92 ? 0.356 -7.015 -4.918 1.00 86.44 92 ASP A C 1
ATOM 724 O O . ASP A 1 92 ? 0.434 -7.656 -5.964 1.00 86.44 92 ASP A O 1
ATOM 728 N N . PHE A 1 93 ? 0.053 -5.715 -4.906 1.00 84.56 93 PHE A N 1
ATOM 729 C CA . PHE A 1 93 ? -0.176 -4.944 -6.116 1.00 84.56 93 PHE A CA 1
ATOM 730 C C . PHE A 1 93 ? 1.071 -4.934 -7.017 1.00 84.56 93 PHE A C 1
ATOM 732 O O . PHE A 1 93 ? 0.957 -5.206 -8.214 1.00 84.56 93 PHE A O 1
ATOM 739 N N . CYS A 1 94 ? 2.260 -4.678 -6.461 1.00 83.56 94 CYS A N 1
ATOM 740 C CA . CYS A 1 94 ? 3.501 -4.694 -7.237 1.00 83.56 94 CYS A CA 1
ATOM 741 C C . CYS A 1 94 ? 3.782 -6.066 -7.866 1.00 83.56 94 CYS A C 1
ATOM 743 O O . CYS A 1 94 ? 4.137 -6.124 -9.043 1.00 83.56 94 CYS A O 1
ATOM 745 N N . ASP A 1 95 ? 3.572 -7.158 -7.124 1.00 83.38 95 ASP A N 1
ATOM 746 C CA . ASP A 1 95 ? 3.758 -8.528 -7.626 1.00 83.38 95 ASP A CA 1
ATOM 747 C C . ASP A 1 95 ? 2.786 -8.852 -8.774 1.00 83.38 95 ASP A C 1
ATOM 749 O O . ASP A 1 95 ? 3.179 -9.318 -9.846 1.00 83.38 95 ASP A O 1
ATOM 753 N N . VAL A 1 96 ? 1.505 -8.522 -8.597 1.00 79.44 96 VAL A N 1
ATOM 754 C CA . VAL A 1 96 ? 0.444 -8.821 -9.569 1.00 79.44 96 VAL A CA 1
ATOM 755 C C . VAL A 1 96 ? 0.620 -8.041 -10.865 1.00 79.44 96 VAL A C 1
ATOM 757 O O . VAL A 1 96 ? 0.456 -8.603 -11.953 1.00 79.44 96 VAL A O 1
ATOM 760 N N . PHE A 1 97 ? 0.876 -6.738 -10.753 1.00 75.19 97 PHE A N 1
ATOM 761 C CA . PHE A 1 97 ? 0.942 -5.830 -11.898 1.00 75.19 97 PHE A CA 1
ATOM 762 C C . PHE A 1 97 ? 2.357 -5.676 -12.452 1.00 75.19 97 PHE A C 1
ATOM 764 O O . PHE A 1 97 ? 2.566 -4.871 -13.364 1.00 75.19 97 PHE A O 1
ATOM 771 N N . GLN A 1 98 ? 3.301 -6.473 -11.934 1.00 76.81 98 GLN A N 1
ATOM 772 C CA . GLN A 1 98 ? 4.713 -6.457 -12.311 1.00 76.81 98 GLN A CA 1
ATOM 773 C C . GLN A 1 98 ? 5.270 -5.031 -12.277 1.00 76.81 98 GLN A C 1
ATOM 775 O O . GLN A 1 98 ? 5.944 -4.575 -13.201 1.00 76.81 98 GLN A O 1
ATOM 780 N N . VAL A 1 99 ? 4.906 -4.298 -11.222 1.00 75.88 99 VAL A N 1
ATOM 781 C CA . VAL A 1 99 ? 5.393 -2.942 -11.004 1.00 75.88 99 VAL A CA 1
ATOM 782 C C . VAL A 1 99 ? 6.760 -3.049 -10.373 1.00 75.88 99 VAL A C 1
ATOM 784 O O . VAL A 1 99 ? 6.910 -3.210 -9.164 1.00 75.88 99 VAL A O 1
ATOM 787 N N . GLU A 1 100 ? 7.765 -2.976 -11.230 1.00 67.56 100 GLU A N 1
ATOM 788 C CA . GLU A 1 100 ? 9.134 -2.800 -10.793 1.00 67.56 100 GLU A CA 1
ATOM 789 C C . GLU A 1 100 ? 9.372 -1.302 -10.564 1.00 67.56 100 GLU A C 1
ATOM 791 O O . GLU A 1 100 ? 9.031 -0.486 -11.431 1.00 67.56 100 GLU A O 1
ATOM 796 N N . PRO A 1 101 ? 9.935 -0.898 -9.412 1.00 60.12 101 PRO A N 1
ATOM 797 C CA . PRO A 1 101 ? 10.488 0.442 -9.300 1.00 60.12 101 PRO A CA 1
ATOM 798 C C . PRO A 1 101 ? 11.514 0.630 -10.430 1.00 60.12 101 PRO A C 1
ATOM 800 O O . PRO A 1 101 ? 12.244 -0.315 -10.753 1.00 60.12 101 PRO A O 1
ATOM 803 N N . PRO A 1 102 ? 11.542 1.805 -11.084 1.00 56.91 102 PRO A N 1
ATOM 804 C CA . PRO A 1 102 ? 12.397 2.030 -12.237 1.00 56.91 102 PRO A CA 1
ATOM 805 C C . PRO A 1 102 ? 13.845 1.683 -11.869 1.00 56.91 102 PRO A C 1
ATOM 807 O O . PRO A 1 102 ? 14.271 1.995 -10.753 1.00 56.91 102 PRO A O 1
ATOM 810 N N . PRO A 1 103 ? 14.608 1.039 -12.774 1.00 49.81 103 PRO A N 1
ATOM 811 C CA . PRO A 1 103 ? 16.021 0.817 -12.528 1.00 49.81 103 PRO A CA 1
ATOM 812 C C . PRO A 1 103 ? 16.653 2.178 -12.259 1.00 49.81 103 PRO A C 1
ATOM 814 O O . PRO A 1 103 ? 16.475 3.107 -13.051 1.00 49.81 103 PRO A O 1
ATOM 817 N N . ASP A 1 104 ? 17.325 2.285 -11.116 1.00 49.62 104 ASP A N 1
ATOM 818 C CA . ASP A 1 104 ? 18.012 3.494 -10.682 1.00 49.62 104 ASP A CA 1
ATOM 819 C C . ASP A 1 104 ? 18.855 4.007 -11.858 1.00 49.62 104 ASP A C 1
ATOM 821 O O . ASP A 1 104 ? 19.744 3.303 -12.355 1.00 49.62 104 ASP A O 1
ATOM 825 N N . VAL A 1 105 ? 18.509 5.180 -12.395 1.00 46.53 105 VAL A N 1
ATOM 826 C CA . VAL A 1 105 ? 19.309 5.801 -13.452 1.00 46.53 105 VAL A CA 1
ATOM 827 C C . VAL A 1 105 ? 20.501 6.422 -12.740 1.00 46.53 105 VAL A C 1
ATOM 829 O O . VAL A 1 105 ? 20.440 7.573 -12.312 1.00 46.53 105 VAL A O 1
ATOM 832 N N . ALA A 1 106 ? 21.528 5.594 -12.547 1.00 41.50 106 ALA A N 1
ATOM 833 C CA . ALA A 1 106 ? 22.825 5.974 -11.998 1.00 41.50 106 ALA A CA 1
ATOM 834 C C . ALA A 1 106 ? 23.447 7.180 -12.721 1.00 41.50 106 ALA A C 1
ATOM 836 O O . ALA A 1 106 ? 23.289 7.289 -13.963 1.00 41.50 106 ALA A O 1
#

Organism: NCBI:txid310071

Sequence (106 aa):
MSPPRHGHPYDEEERLYAPPLGSFDPEWVVRLVQARRPGTDWDLAYRLACHAWRHLNASPQLGPADLSAYCALDEPTAREVDVDQVVGAALDFCDVFQVEPPPDVA

pLDDT: mean 78.19, std 17.55, range [32.91, 95.25]

Foldseek 3Di:
DDDPPPPLPDDPVVVVVDPAQQDQDQQNLLVVLCVVPPPQDSVLLSLLLVQLVVVCLVPVPDDLVNSLVSSCVVVVVDDSVSNSSSSVSSVSSCVSSVHHNPDPPD

Radius of gyration: 14.17 Å; chains: 1; bounding box: 37×38×33 Å